Protein AF-A0A431IBF6-F1 (afdb_monomer_lite)

Structure (mmCIF, N/CA/C/O backbone):
data_AF-A0A431IBF6-F1
#
_entry.id   AF-A0A431IBF6-F1
#
loop_
_atom_site.group_PDB
_atom_site.id
_atom_site.type_symbol
_atom_site.label_atom_id
_atom_site.label_alt_id
_atom_site.label_comp_id
_atom_site.label_asym_id
_atom_site.label_entity_id
_atom_site.label_seq_id
_atom_site.pdbx_PDB_ins_code
_atom_site.Cartn_x
_atom_site.Cartn_y
_atom_site.Cartn_z
_atom_site.occupancy
_atom_site.B_iso_or_equiv
_atom_site.auth_seq_id
_atom_site.auth_comp_id
_atom_site.auth_asym_id
_atom_site.auth_atom_id
_atom_site.pdbx_PDB_model_num
ATOM 1 N N . MET A 1 1 ? -26.702 12.642 29.382 1.00 37.25 1 MET A N 1
ATOM 2 C CA . MET A 1 1 ? -25.409 12.280 28.763 1.00 37.25 1 MET A CA 1
ATOM 3 C C . MET A 1 1 ? -25.505 10.835 28.300 1.00 37.25 1 MET A C 1
ATOM 5 O O . MET A 1 1 ? -25.296 9.937 29.100 1.00 37.25 1 MET A O 1
ATOM 9 N N . SER A 1 2 ? -25.938 10.600 27.062 1.00 32.34 2 SER A N 1
ATOM 10 C CA . SER A 1 2 ? -26.032 9.260 26.474 1.00 32.34 2 SER A CA 1
ATOM 11 C C . SER A 1 2 ? -24.770 8.984 25.659 1.00 32.34 2 SER A C 1
ATOM 13 O O . SER A 1 2 ? -24.531 9.602 24.624 1.00 32.34 2 SER A O 1
ATOM 15 N N . THR A 1 3 ? -23.936 8.075 26.154 1.00 37.09 3 THR A N 1
ATOM 16 C CA . THR A 1 3 ? -22.811 7.505 25.413 1.00 37.09 3 THR A CA 1
ATOM 17 C C . THR A 1 3 ? -23.365 6.698 24.240 1.00 37.09 3 THR A C 1
ATOM 19 O O . THR A 1 3 ? -23.923 5.620 24.439 1.00 37.09 3 THR A O 1
ATOM 22 N N . GLN A 1 4 ? -23.256 7.235 23.023 1.00 32.75 4 GLN A N 1
ATOM 23 C CA . GLN A 1 4 ? -23.526 6.479 21.803 1.00 32.75 4 GLN A CA 1
ATOM 24 C C . GLN A 1 4 ? -22.455 5.392 21.687 1.00 32.75 4 GLN A C 1
ATOM 26 O O . GLN A 1 4 ? -21.270 5.680 21.524 1.00 32.75 4 GLN A O 1
ATOM 31 N N . ASN A 1 5 ? -22.883 4.146 21.853 1.00 40.28 5 ASN A N 1
ATOM 32 C CA . ASN A 1 5 ? -22.059 2.961 21.705 1.00 40.28 5 ASN A CA 1
ATOM 33 C C . ASN A 1 5 ? -21.827 2.758 20.200 1.00 40.28 5 ASN A C 1
ATOM 35 O O . ASN A 1 5 ? -22.688 2.223 19.503 1.00 40.28 5 ASN A O 1
ATOM 39 N N . THR A 1 6 ? -20.716 3.273 19.672 1.00 44.44 6 THR A N 1
ATOM 40 C CA . THR A 1 6 ? -20.308 3.030 18.283 1.00 44.44 6 THR A CA 1
ATOM 41 C C . THR A 1 6 ? -20.084 1.524 18.118 1.00 44.44 6 THR A C 1
ATOM 43 O O . THR A 1 6 ? -19.246 0.980 18.840 1.00 44.44 6 THR A O 1
ATOM 46 N N . PRO A 1 7 ? -20.803 0.822 17.221 1.00 46.59 7 PRO A N 1
ATOM 47 C CA . PRO A 1 7 ? -20.575 -0.601 17.021 1.00 46.59 7 PRO A CA 1
ATOM 48 C C . PRO A 1 7 ? -19.134 -0.787 16.545 1.00 46.59 7 PRO A C 1
ATOM 50 O O . PRO A 1 7 ? -18.716 -0.178 15.559 1.00 46.59 7 PRO A O 1
ATOM 53 N N . ALA A 1 8 ? -18.359 -1.581 17.283 1.00 53.84 8 ALA A N 1
ATOM 54 C CA . ALA A 1 8 ? -17.027 -1.983 16.864 1.00 53.84 8 ALA A CA 1
ATOM 55 C C . ALA A 1 8 ? -17.166 -2.682 15.506 1.00 53.84 8 ALA A C 1
ATOM 57 O O . ALA A 1 8 ? -17.756 -3.757 15.418 1.00 53.84 8 ALA A O 1
ATOM 58 N N . ILE A 1 9 ? -16.696 -2.033 14.440 1.00 59.41 9 ILE A N 1
ATOM 59 C CA . ILE A 1 9 ? -16.702 -2.612 13.099 1.00 59.41 9 ILE A CA 1
ATOM 60 C C . ILE A 1 9 ? -15.876 -3.894 13.178 1.00 59.41 9 ILE A C 1
ATOM 62 O O . ILE A 1 9 ? -14.694 -3.849 13.523 1.00 59.41 9 ILE A O 1
ATOM 66 N N . ASN A 1 10 ? -16.493 -5.037 12.876 1.00 77.69 10 ASN A N 1
ATOM 67 C CA . ASN A 1 10 ? -15.780 -6.305 12.863 1.00 77.69 10 ASN A CA 1
ATOM 68 C C . ASN A 1 10 ? -14.641 -6.218 11.842 1.00 77.69 10 ASN A C 1
ATOM 70 O O . ASN A 1 10 ? -14.872 -5.915 10.670 1.00 77.69 10 ASN A O 1
ATOM 74 N N . ARG A 1 11 ? -13.405 -6.517 12.266 1.00 78.12 11 ARG A N 1
ATOM 75 C CA . ARG A 1 11 ? -12.213 -6.497 11.396 1.00 78.12 11 ARG A CA 1
ATOM 76 C C . ARG A 1 11 ? -12.451 -7.251 10.084 1.00 78.12 11 ARG A C 1
ATOM 78 O O . ARG A 1 11 ? -12.062 -6.776 9.024 1.00 78.12 11 ARG A O 1
ATOM 85 N N . THR A 1 12 ? -13.142 -8.384 10.143 1.00 81.50 12 THR A N 1
ATOM 86 C CA . THR A 1 12 ? -13.507 -9.190 8.970 1.00 81.50 12 THR A CA 1
ATOM 87 C C . THR A 1 12 ? -14.412 -8.437 7.989 1.00 81.50 12 THR A C 1
ATOM 89 O O . THR A 1 12 ? -14.173 -8.469 6.785 1.00 81.50 12 THR A O 1
ATOM 92 N N . GLU A 1 13 ? -15.422 -7.712 8.475 1.00 83.69 13 GLU A N 1
ATOM 93 C CA . GLU A 1 13 ? -16.318 -6.910 7.628 1.00 83.69 13 GLU A CA 1
ATOM 94 C C . GLU A 1 13 ? -15.581 -5.727 6.993 1.00 83.69 13 GLU A C 1
ATOM 96 O O . GLU A 1 13 ? -15.791 -5.418 5.815 1.00 83.69 13 GLU A O 1
ATOM 101 N N . LEU A 1 14 ? -14.662 -5.105 7.740 1.00 83.69 14 LEU A N 1
ATOM 102 C CA . LEU A 1 14 ? -13.785 -4.060 7.219 1.00 83.69 14 LEU A CA 1
ATOM 103 C C . LEU A 1 14 ? -12.907 -4.593 6.082 1.00 83.69 14 LEU A C 1
ATOM 105 O O . LEU A 1 14 ? -12.852 -3.974 5.022 1.00 83.69 14 LEU A O 1
ATOM 109 N N . LEU A 1 15 ? -12.252 -5.741 6.275 1.00 83.69 15 LEU A N 1
ATOM 110 C CA . LEU A 1 15 ? -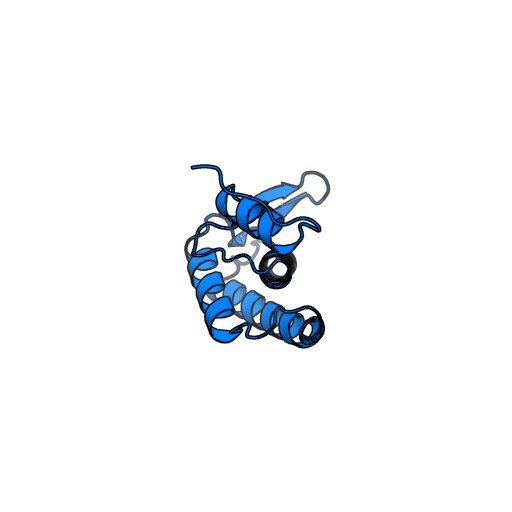11.391 -6.358 5.263 1.00 83.69 15 LEU A CA 1
ATOM 111 C C . LEU A 1 15 ? -12.175 -6.732 3.998 1.00 83.69 15 LEU A C 1
ATOM 113 O O . LEU A 1 15 ? -11.728 -6.409 2.899 1.00 83.69 15 LEU A O 1
ATOM 117 N N . ASN A 1 16 ? -13.375 -7.303 4.137 1.00 86.50 16 ASN A N 1
ATOM 118 C CA . ASN A 1 16 ? -14.254 -7.610 3.001 1.00 86.50 16 ASN A CA 1
ATOM 119 C C . ASN A 1 16 ? -14.681 -6.339 2.243 1.00 86.50 16 ASN A C 1
ATOM 121 O O . ASN A 1 16 ? -14.706 -6.294 1.008 1.00 86.50 16 ASN A O 1
ATOM 125 N N . THR A 1 17 ? -14.978 -5.265 2.977 1.00 87.69 17 THR A N 1
ATOM 126 C CA . THR A 1 17 ? -15.328 -3.963 2.391 1.00 87.69 17 THR A CA 1
ATOM 127 C C . THR A 1 17 ? -14.132 -3.339 1.669 1.00 87.69 17 THR A C 1
ATOM 129 O O . THR A 1 17 ? -14.270 -2.813 0.567 1.00 87.69 17 THR A O 1
ATOM 132 N N . VAL A 1 18 ? -12.933 -3.418 2.250 1.00 86.56 18 VAL A N 1
ATOM 133 C CA . VAL A 1 18 ? -11.696 -2.953 1.608 1.00 86.56 18 VAL A CA 1
ATOM 134 C C . VAL A 1 18 ? -11.407 -3.760 0.348 1.00 86.56 18 VAL A C 1
ATOM 136 O O . VAL A 1 18 ? -11.097 -3.158 -0.675 1.00 86.56 18 VAL A O 1
ATOM 139 N N . GLN A 1 19 ? -11.551 -5.085 0.393 1.00 86.69 19 GLN A N 1
ATOM 140 C CA . GLN A 1 19 ? -11.325 -5.959 -0.755 1.00 86.69 19 GLN A CA 1
ATOM 141 C C . GLN A 1 19 ? -12.262 -5.615 -1.913 1.00 86.69 19 GLN A C 1
ATOM 143 O O . GLN A 1 19 ? -11.792 -5.397 -3.023 1.00 86.69 19 GLN A O 1
ATOM 148 N N . SER A 1 20 ? -13.567 -5.505 -1.655 1.00 87.75 20 SER A N 1
ATOM 149 C CA . SER A 1 20 ? -14.545 -5.158 -2.695 1.00 87.75 20 SER A CA 1
ATOM 150 C C . SER A 1 20 ? -14.324 -3.758 -3.279 1.00 87.75 20 SER A C 1
ATOM 152 O O . SER A 1 20 ? -14.484 -3.558 -4.482 1.00 87.75 20 SER A O 1
ATOM 154 N N . ASN A 1 21 ? -13.916 -2.787 -2.457 1.00 87.75 21 ASN A N 1
ATOM 155 C CA . ASN A 1 21 ? -13.552 -1.452 -2.934 1.00 87.75 21 ASN A CA 1
ATOM 156 C C . ASN A 1 21 ? -12.265 -1.470 -3.764 1.00 87.75 21 ASN A C 1
ATOM 158 O O . ASN A 1 21 ? -12.185 -0.789 -4.782 1.00 87.75 21 ASN A O 1
ATOM 162 N N . LEU A 1 22 ? -11.261 -2.234 -3.334 1.00 85.12 22 LEU A N 1
ATOM 163 C CA . LEU A 1 22 ? -9.987 -2.352 -4.031 1.00 85.12 22 LEU A CA 1
ATOM 164 C C . LEU A 1 22 ? -10.161 -3.049 -5.382 1.00 85.12 22 LEU A C 1
ATOM 166 O O . LEU A 1 22 ? -9.617 -2.571 -6.366 1.00 85.12 22 LEU A O 1
ATOM 170 N N . ASP A 1 23 ? -10.962 -4.111 -5.447 1.00 86.12 23 ASP A N 1
ATOM 171 C CA . ASP A 1 23 ? -11.249 -4.839 -6.685 1.00 86.12 23 ASP A CA 1
ATOM 172 C C . ASP A 1 23 ? -11.912 -3.930 -7.733 1.00 86.12 23 ASP A C 1
ATOM 174 O O . ASP A 1 23 ? -11.426 -3.807 -8.855 1.00 86.12 23 ASP A O 1
ATOM 178 N N . LYS A 1 24 ? -12.933 -3.158 -7.331 1.00 87.25 24 LYS A N 1
ATOM 179 C CA . LYS A 1 24 ? -13.552 -2.136 -8.197 1.00 87.25 24 LYS A CA 1
ATOM 180 C C . LYS A 1 24 ? -12.532 -1.115 -8.704 1.00 87.25 24 LYS A C 1
ATOM 182 O O . LYS A 1 24 ? -12.452 -0.861 -9.901 1.00 87.25 24 LYS A O 1
ATOM 187 N N . LEU A 1 25 ? -11.712 -0.569 -7.803 1.00 85.00 25 LEU A N 1
ATOM 188 C CA . LEU A 1 25 ? -10.692 0.420 -8.158 1.00 85.00 25 LEU A CA 1
ATOM 189 C C . LEU A 1 25 ? -9.617 -0.141 -9.100 1.00 85.00 25 LEU A C 1
ATOM 191 O O . LEU A 1 25 ? -9.114 0.593 -9.954 1.00 85.00 25 LEU A O 1
ATOM 195 N N . LEU A 1 26 ? -9.257 -1.418 -8.951 1.00 82.62 26 LEU A N 1
ATOM 196 C CA . LEU A 1 26 ? -8.310 -2.103 -9.827 1.00 82.62 26 LEU A CA 1
ATOM 197 C C . LEU A 1 26 ? -8.899 -2.316 -11.222 1.00 82.62 26 LEU A C 1
ATOM 199 O O . LEU A 1 26 ? -8.195 -2.066 -12.198 1.00 82.62 26 LEU A O 1
ATOM 203 N N . VAL A 1 27 ? -10.175 -2.706 -11.319 1.00 83.31 27 VAL A N 1
ATOM 204 C CA . VAL A 1 27 ? -10.897 -2.831 -12.596 1.00 83.31 27 VAL A CA 1
ATOM 205 C C . VAL A 1 27 ? -10.957 -1.483 -13.321 1.00 83.31 27 VAL A C 1
ATOM 207 O O . VAL A 1 27 ? -10.582 -1.397 -14.495 1.00 83.31 27 VAL A O 1
ATOM 210 N N . ASP A 1 28 ? -11.324 -0.415 -12.611 1.00 83.75 28 ASP A N 1
ATOM 211 C CA . ASP A 1 28 ? -11.410 0.942 -13.167 1.00 83.75 28 ASP A CA 1
ATOM 212 C C . ASP A 1 28 ? -10.040 1.472 -13.624 1.00 83.75 28 ASP A C 1
ATOM 214 O O . ASP A 1 28 ? -9.924 2.167 -14.636 1.00 83.75 28 ASP A O 1
ATOM 218 N N . SER A 1 29 ? -8.979 1.108 -12.898 1.00 79.50 29 SER A N 1
ATOM 219 C CA . SER A 1 29 ? -7.607 1.564 -13.156 1.00 79.50 29 SER A CA 1
ATOM 220 C C . SER A 1 29 ? -6.786 0.592 -14.008 1.00 79.50 29 SER A C 1
ATOM 222 O O . SER A 1 29 ? -5.574 0.767 -14.126 1.00 79.50 29 SER A O 1
ATOM 224 N N . THR A 1 30 ? -7.417 -0.403 -14.642 1.00 74.00 30 THR A N 1
ATOM 225 C CA . THR A 1 30 ? -6.744 -1.456 -15.431 1.00 74.00 30 THR A CA 1
ATOM 226 C C . THR A 1 30 ? -5.761 -0.921 -16.469 1.00 74.00 30 THR A C 1
ATOM 228 O O . THR A 1 30 ? -4.703 -1.510 -16.670 1.00 74.00 30 THR A O 1
ATOM 231 N N . LYS A 1 31 ? -6.067 0.220 -17.097 1.00 74.56 31 LYS A N 1
ATOM 232 C CA . LYS A 1 31 ? -5.195 0.866 -18.095 1.00 74.56 31 LYS A CA 1
ATOM 233 C C . LYS A 1 31 ? -3.893 1.433 -17.517 1.00 74.56 31 LYS A C 1
ATOM 235 O O . LYS A 1 31 ? -2.944 1.621 -18.267 1.00 74.56 31 LYS A O 1
ATOM 240 N N . ALA A 1 32 ? -3.864 1.741 -16.223 1.00 79.12 32 ALA A N 1
ATOM 241 C CA . ALA A 1 32 ? -2.710 2.318 -15.536 1.00 79.12 32 ALA A CA 1
ATOM 242 C C . ALA A 1 32 ? -1.855 1.261 -14.813 1.00 79.12 32 ALA A C 1
ATOM 244 O O . ALA A 1 32 ? -0.818 1.599 -14.245 1.00 79.12 32 ALA A O 1
ATOM 245 N N . LEU A 1 33 ? -2.281 -0.007 -14.816 1.00 80.62 33 LEU A N 1
ATOM 246 C CA . LEU A 1 33 ? -1.540 -1.097 -14.189 1.00 80.62 33 LEU A CA 1
ATOM 247 C C . LEU A 1 33 ? -0.371 -1.566 -15.077 1.00 80.62 33 LEU A C 1
ATOM 249 O O . LEU A 1 33 ? -0.466 -1.533 -16.306 1.00 80.62 33 LEU A O 1
ATOM 253 N N . PRO A 1 34 ? 0.737 -2.034 -14.475 1.00 77.12 34 PRO A N 1
ATOM 254 C CA . PRO A 1 34 ? 1.884 -2.545 -15.220 1.00 77.12 34 PRO A CA 1
ATOM 255 C C . PRO A 1 34 ? 1.543 -3.820 -16.016 1.00 77.12 34 PRO A C 1
ATOM 257 O O . PRO A 1 34 ? 0.718 -4.641 -15.608 1.00 77.12 34 PRO A O 1
ATOM 260 N N . SER A 1 35 ? 2.208 -4.017 -17.159 1.00 74.19 35 SER A N 1
ATOM 261 C CA . SER A 1 35 ? 2.013 -5.195 -18.014 1.00 74.19 35 SER A CA 1
ATOM 262 C C . SER A 1 35 ? 2.376 -6.487 -17.270 1.00 74.19 35 SER A C 1
ATOM 264 O O . SER A 1 35 ? 3.512 -6.635 -16.821 1.00 74.19 35 SER A O 1
ATOM 266 N N . GLY A 1 36 ? 1.434 -7.430 -17.161 1.00 75.50 36 GLY A N 1
ATOM 267 C CA . GLY A 1 36 ? 1.637 -8.695 -16.438 1.00 75.50 36 GLY A CA 1
ATOM 268 C C . GLY A 1 36 ? 1.312 -8.641 -14.939 1.00 75.50 36 GLY A C 1
ATOM 269 O O . GLY A 1 36 ? 1.666 -9.564 -14.205 1.00 75.50 36 GLY A O 1
ATOM 270 N N . PHE A 1 37 ? 0.638 -7.585 -14.472 1.00 80.94 37 PHE A N 1
ATOM 271 C CA . PHE A 1 37 ? 0.205 -7.465 -13.082 1.00 80.94 37 PHE A CA 1
ATOM 272 C C . PHE A 1 37 ? -0.748 -8.598 -12.672 1.00 80.94 37 PHE A C 1
ATOM 274 O O . PHE A 1 37 ? -1.842 -8.751 -13.219 1.00 80.94 37 PHE A O 1
ATOM 281 N N . ASN A 1 38 ? -0.353 -9.379 -11.664 1.00 84.62 38 ASN A N 1
ATOM 282 C CA . ASN A 1 38 ? -1.205 -10.415 -11.090 1.00 84.62 38 ASN A CA 1
ATOM 283 C C . ASN A 1 38 ? -2.077 -9.818 -9.975 1.00 84.62 38 ASN A C 1
ATOM 285 O O . ASN A 1 38 ? -1.651 -9.720 -8.822 1.00 84.62 38 ASN A O 1
ATOM 289 N N . GLN A 1 39 ? -3.308 -9.447 -10.337 1.00 84.19 39 GLN A N 1
ATOM 290 C CA . GLN A 1 39 ? -4.278 -8.826 -9.429 1.00 84.19 39 GLN A CA 1
ATOM 291 C C . GLN A 1 39 ? -4.605 -9.716 -8.226 1.00 84.19 39 GLN A C 1
ATOM 293 O O . GLN A 1 39 ? -4.619 -9.237 -7.097 1.00 84.19 39 GLN A O 1
ATOM 298 N N . SER A 1 40 ? -4.804 -11.020 -8.445 1.00 85.38 40 SER A N 1
ATOM 299 C CA . SER A 1 40 ? -5.131 -11.963 -7.370 1.00 85.38 40 SER A CA 1
ATOM 300 C C . SER A 1 40 ? -4.003 -12.060 -6.340 1.00 85.38 40 SER A C 1
ATOM 302 O O . SER A 1 40 ? -4.250 -11.949 -5.139 1.00 85.38 40 SER A O 1
ATOM 304 N N . ARG A 1 41 ? -2.751 -12.167 -6.804 1.00 86.81 41 ARG A N 1
ATOM 305 C CA . ARG A 1 41 ? -1.573 -12.177 -5.928 1.00 86.81 41 ARG A CA 1
ATOM 306 C C . ARG A 1 41 ? -1.448 -10.873 -5.145 1.00 86.81 41 ARG A C 1
ATOM 308 O O . ARG A 1 41 ? -1.185 -10.905 -3.948 1.00 86.81 41 ARG A O 1
ATOM 315 N N . PHE A 1 42 ? -1.643 -9.735 -5.808 1.00 88.19 42 PHE A N 1
ATOM 316 C CA . PHE A 1 42 ? -1.582 -8.434 -5.151 1.00 88.19 42 PHE A CA 1
ATOM 317 C C . PHE A 1 42 ? -2.657 -8.291 -4.066 1.00 88.19 42 PHE A C 1
ATOM 319 O O . PHE A 1 42 ? -2.344 -7.897 -2.946 1.00 88.19 42 PHE A O 1
ATOM 326 N N . LEU A 1 43 ? -3.902 -8.681 -4.359 1.00 87.50 43 LEU A N 1
ATOM 327 C CA . LEU A 1 43 ? -4.998 -8.666 -3.388 1.00 87.50 43 LEU A CA 1
ATOM 328 C C . LEU A 1 43 ? -4.684 -9.532 -2.163 1.00 87.50 43 LEU A C 1
ATOM 330 O O . LEU A 1 43 ? -4.862 -9.076 -1.035 1.00 87.50 43 LEU A O 1
ATOM 334 N N . GLN A 1 44 ? -4.175 -10.749 -2.367 1.00 88.06 44 GLN A N 1
ATOM 335 C CA . GLN A 1 44 ? -3.782 -11.634 -1.267 1.00 88.06 44 GLN A CA 1
ATOM 336 C C . GLN A 1 44 ? -2.653 -11.035 -0.418 1.00 88.06 44 GLN A C 1
ATOM 338 O O . GLN A 1 44 ? -2.746 -11.040 0.810 1.00 88.06 44 GLN A O 1
ATOM 343 N N . ASN A 1 45 ? -1.632 -10.456 -1.057 1.00 89.44 45 ASN A N 1
ATOM 344 C CA . ASN A 1 45 ? -0.541 -9.775 -0.360 1.00 89.44 45 ASN A CA 1
ATOM 345 C C . ASN A 1 45 ? -1.062 -8.605 0.491 1.00 89.44 45 ASN A C 1
ATOM 347 O O . ASN A 1 45 ? -0.717 -8.494 1.667 1.00 89.44 45 ASN A O 1
ATOM 351 N N . CYS A 1 46 ? -1.929 -7.759 -0.074 1.00 87.94 46 CYS A N 1
ATOM 352 C CA . CYS A 1 46 ? -2.543 -6.647 0.647 1.00 87.94 46 CYS A CA 1
ATOM 353 C C . CYS A 1 46 ? -3.371 -7.129 1.841 1.00 87.94 46 CYS A C 1
ATOM 355 O O . CYS A 1 46 ? -3.245 -6.568 2.925 1.00 87.94 46 CYS A O 1
ATOM 357 N N . LEU A 1 47 ? -4.189 -8.172 1.677 1.00 87.50 47 LEU A N 1
ATOM 358 C CA . LEU A 1 47 ? -5.009 -8.716 2.763 1.00 87.50 47 LEU A CA 1
ATOM 359 C C . LEU A 1 47 ? -4.162 -9.285 3.906 1.00 87.50 47 LEU A C 1
ATOM 361 O O . LEU A 1 47 ? -4.494 -9.055 5.070 1.00 87.50 47 LEU A O 1
ATOM 365 N N . SER A 1 48 ? -3.054 -9.966 3.595 1.00 88.38 48 SER A N 1
ATOM 366 C CA . SER A 1 48 ? -2.113 -10.456 4.611 1.00 88.38 48 SER A CA 1
ATOM 367 C C . SER A 1 48 ? -1.533 -9.296 5.424 1.00 88.38 48 SER A C 1
ATOM 369 O O . SER A 1 48 ? -1.615 -9.294 6.650 1.00 88.38 48 SER A O 1
ATOM 371 N N . VAL A 1 49 ? -1.041 -8.253 4.747 1.00 87.06 49 VAL A N 1
ATOM 372 C CA . VAL A 1 49 ? -0.449 -7.077 5.407 1.00 87.06 49 VAL A CA 1
ATOM 373 C C . VAL A 1 49 ? -1.488 -6.305 6.224 1.00 87.06 49 VAL A C 1
ATOM 375 O O . VAL A 1 49 ? -1.217 -5.894 7.352 1.00 87.06 49 VAL A O 1
ATOM 378 N N . LEU A 1 50 ? -2.703 -6.128 5.699 1.00 86.06 50 LEU A N 1
ATOM 379 C CA . LEU A 1 50 ? -3.791 -5.448 6.409 1.00 86.06 50 LEU A CA 1
ATOM 380 C C . LEU A 1 50 ? -4.238 -6.203 7.662 1.00 86.06 50 LEU A C 1
ATOM 382 O O . LEU A 1 50 ? -4.610 -5.569 8.647 1.00 86.06 50 LEU A O 1
ATOM 386 N N . SER A 1 51 ? -4.183 -7.535 7.638 1.00 84.69 51 SER A N 1
ATOM 387 C CA . SER A 1 51 ? -4.537 -8.375 8.787 1.00 84.69 51 SER A CA 1
ATOM 388 C C . SER A 1 51 ? -3.534 -8.234 9.938 1.00 84.69 51 SER A C 1
ATOM 390 O O . SER A 1 51 ? -3.932 -8.271 11.104 1.00 84.69 51 SER A O 1
ATOM 392 N N . GLU A 1 52 ? -2.257 -8.023 9.610 1.00 84.38 52 GLU A N 1
ATOM 393 C CA . GLU A 1 52 ? -1.153 -7.823 10.560 1.00 84.38 52 GLU A CA 1
ATOM 394 C C . GLU A 1 52 ? -1.002 -6.360 11.021 1.00 84.38 52 GLU A C 1
ATOM 396 O O . GLU A 1 52 ? -0.363 -6.081 12.036 1.00 84.38 52 GLU A O 1
ATOM 401 N N . THR A 1 53 ? -1.599 -5.403 10.302 1.00 82.94 53 THR A N 1
ATOM 402 C CA . THR A 1 53 ? -1.448 -3.970 10.594 1.00 82.94 53 THR A CA 1
ATOM 403 C C . THR A 1 53 ? -2.299 -3.540 11.793 1.00 82.94 53 THR A C 1
ATOM 405 O O . THR A 1 53 ? -3.531 -3.590 11.782 1.00 82.94 53 THR A O 1
ATOM 408 N N . ASN A 1 54 ? -1.639 -3.029 12.833 1.00 79.31 54 ASN A N 1
ATOM 409 C CA . ASN A 1 54 ? -2.304 -2.506 14.027 1.00 79.31 54 ASN A CA 1
ATOM 410 C C . ASN A 1 54 ? -3.057 -1.194 13.744 1.00 79.31 54 ASN A C 1
ATOM 412 O O . ASN A 1 54 ? -2.604 -0.358 12.969 1.00 79.31 54 ASN A O 1
ATOM 416 N N . ASN A 1 55 ? -4.181 -0.973 14.439 1.00 79.62 55 ASN A N 1
ATOM 417 C CA . ASN A 1 55 ? -5.043 0.2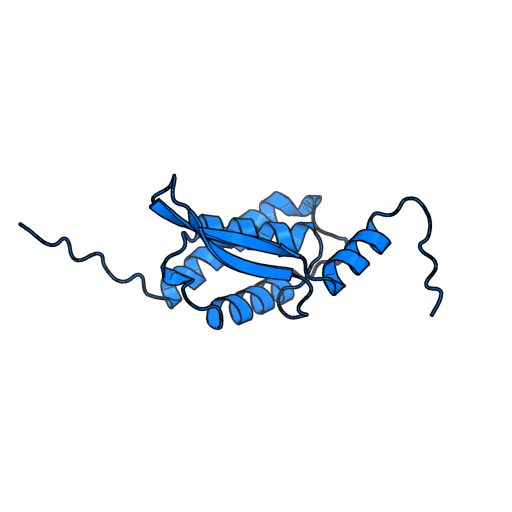19 14.317 1.00 79.62 55 ASN A CA 1
ATOM 418 C C . ASN A 1 55 ? -5.729 0.420 12.950 1.00 79.62 55 ASN A C 1
ATOM 420 O O . ASN A 1 55 ? -6.301 1.487 12.714 1.00 79.62 55 ASN A O 1
ATOM 424 N N . ILE A 1 56 ? -5.744 -0.595 12.078 1.00 80.25 56 ILE A N 1
ATOM 425 C CA . ILE A 1 56 ? -6.445 -0.524 10.787 1.00 80.25 56 ILE A CA 1
ATOM 426 C C . ILE A 1 56 ? -7.955 -0.268 10.961 1.00 80.25 56 ILE A C 1
ATOM 428 O O . ILE A 1 56 ? -8.556 0.451 10.172 1.00 80.25 56 ILE A O 1
ATOM 432 N N . GLU A 1 57 ? -8.541 -0.772 12.051 1.00 79.75 57 GLU A N 1
ATOM 433 C CA . GLU A 1 57 ? -9.966 -0.641 12.402 1.00 79.75 57 GLU A CA 1
ATOM 434 C C . GLU A 1 57 ? -10.411 0.806 12.638 1.00 79.75 57 GLU A C 1
ATOM 436 O O . GLU A 1 57 ? -11.588 1.131 12.511 1.00 79.75 57 GLU A O 1
ATOM 441 N N . LYS A 1 58 ? -9.465 1.693 12.957 1.00 81.00 58 LYS A N 1
ATOM 442 C CA . LYS A 1 58 ? -9.731 3.121 13.158 1.00 81.00 58 LYS A CA 1
ATOM 443 C C . LYS A 1 58 ? -9.727 3.906 11.846 1.00 81.00 58 LYS A C 1
ATOM 445 O O . LYS A 1 58 ? -10.115 5.073 11.835 1.00 81.00 58 LYS A O 1
ATOM 450 N N . CYS A 1 59 ? -9.248 3.294 10.763 1.00 82.38 59 CYS A N 1
ATOM 451 C CA . CYS A 1 59 ? -9.128 3.922 9.457 1.00 82.38 59 CYS A CA 1
ATOM 452 C C . CYS A 1 59 ? -10.355 3.625 8.589 1.00 82.38 59 CYS A C 1
ATOM 454 O O . CYS A 1 59 ? -10.908 2.528 8.604 1.00 82.38 59 CYS A O 1
ATOM 456 N N . SER A 1 60 ? -10.757 4.592 7.764 1.00 82.75 60 SER A N 1
ATOM 457 C CA . SER A 1 60 ? -11.840 4.384 6.796 1.00 82.75 60 SER A CA 1
ATOM 458 C C . SER A 1 60 ? -11.439 3.378 5.709 1.00 82.75 60 SER A C 1
ATOM 460 O O . SER A 1 60 ? -10.379 3.522 5.092 1.00 82.75 60 SER A O 1
ATOM 462 N N . ALA A 1 61 ? -12.329 2.430 5.389 1.00 84.19 61 ALA A N 1
ATOM 463 C CA . ALA A 1 61 ? -12.148 1.451 4.311 1.00 84.19 61 ALA A CA 1
ATOM 464 C C . ALA A 1 61 ? -11.759 2.095 2.967 1.00 84.19 61 ALA A C 1
ATOM 466 O O . ALA A 1 61 ? -10.925 1.568 2.231 1.00 84.19 61 ALA A O 1
ATOM 467 N N . ALA A 1 62 ? -12.318 3.270 2.664 1.00 84.06 62 ALA A N 1
ATOM 468 C CA . ALA A 1 62 ? -12.008 4.008 1.444 1.00 84.06 62 ALA A CA 1
ATOM 469 C C . ALA A 1 62 ? -10.574 4.563 1.443 1.00 84.06 62 ALA A C 1
ATOM 471 O O . ALA A 1 62 ? -9.912 4.553 0.407 1.00 84.06 62 ALA A O 1
ATOM 472 N N . SER A 1 63 ? -10.072 5.029 2.594 1.00 85.19 63 SER A N 1
ATOM 473 C CA . SER A 1 63 ? -8.677 5.469 2.727 1.00 85.19 63 SER A CA 1
ATOM 474 C C . SER A 1 63 ? -7.719 4.300 2.536 1.00 85.19 63 SER A C 1
ATOM 476 O O . SER A 1 63 ? -6.705 4.452 1.862 1.00 85.19 63 SER A O 1
ATOM 478 N N . ILE A 1 64 ? -8.054 3.140 3.106 1.00 87.69 64 ILE A N 1
ATOM 479 C CA . ILE A 1 64 ? -7.245 1.926 2.994 1.00 87.69 64 ILE A CA 1
ATOM 480 C C . ILE A 1 64 ? -7.166 1.485 1.527 1.00 87.69 64 ILE A C 1
ATOM 482 O O . ILE A 1 64 ? -6.069 1.328 0.993 1.00 87.69 64 ILE A O 1
ATOM 486 N N . ALA A 1 65 ? -8.312 1.367 0.849 1.00 88.00 65 ALA A N 1
ATOM 487 C CA . ALA A 1 65 ? -8.370 0.952 -0.551 1.00 88.00 65 ALA A CA 1
ATOM 488 C C . ALA A 1 65 ? -7.611 1.920 -1.478 1.00 88.00 65 ALA A C 1
ATOM 490 O O . ALA A 1 65 ? -6.851 1.480 -2.337 1.00 88.00 65 ALA A O 1
ATOM 491 N N . LYS A 1 66 ? -7.735 3.239 -1.266 1.00 87.62 66 LYS A N 1
ATOM 492 C CA . LYS A 1 66 ? -6.981 4.250 -2.030 1.00 87.62 66 LYS A CA 1
ATOM 493 C C . LYS A 1 66 ? -5.470 4.135 -1.825 1.00 87.62 66 LYS A C 1
ATOM 495 O O . LYS A 1 66 ? -4.712 4.274 -2.781 1.00 87.62 66 LYS A O 1
ATOM 500 N N . THR A 1 67 ? -5.024 3.894 -0.596 1.00 89.25 67 THR A N 1
ATOM 501 C CA . THR A 1 67 ? -3.598 3.730 -0.281 1.00 89.25 67 THR A CA 1
ATOM 502 C C . THR A 1 67 ? -3.030 2.444 -0.880 1.00 89.25 67 THR A C 1
ATOM 504 O O . THR A 1 67 ? -1.936 2.470 -1.439 1.00 89.25 67 THR A O 1
ATOM 507 N N . MET A 1 68 ? -3.798 1.353 -0.872 1.00 88.88 68 MET A N 1
ATOM 508 C CA . MET A 1 68 ? -3.414 0.107 -1.545 1.00 88.88 68 MET A CA 1
ATOM 509 C C . MET A 1 68 ? -3.371 0.266 -3.069 1.00 88.88 68 MET A C 1
ATOM 511 O O . MET A 1 68 ? -2.419 -0.180 -3.705 1.00 88.88 68 MET A O 1
ATOM 515 N N . LEU A 1 69 ? -4.332 0.989 -3.656 1.00 88.25 69 LEU A N 1
ATOM 516 C CA . LEU A 1 69 ? -4.330 1.305 -5.085 1.00 88.25 69 LEU A CA 1
ATOM 517 C C . LEU A 1 69 ? -3.074 2.082 -5.501 1.00 88.25 69 LEU A C 1
ATOM 519 O O . LEU A 1 69 ? -2.492 1.782 -6.539 1.00 88.25 69 LEU A O 1
ATOM 523 N N . LYS A 1 70 ? -2.613 3.046 -4.690 1.00 88.50 70 LYS A N 1
ATOM 524 C CA . LYS A 1 70 ? -1.352 3.762 -4.960 1.00 88.50 70 LYS A CA 1
ATOM 525 C C . LYS A 1 70 ? -0.163 2.805 -5.058 1.00 88.50 70 LYS A C 1
ATOM 527 O O . LYS A 1 70 ? 0.647 2.958 -5.965 1.00 88.50 70 LYS A O 1
ATOM 532 N N . GLY A 1 71 ? -0.089 1.807 -4.176 1.00 88.81 71 GLY A N 1
ATOM 533 C CA . GLY A 1 71 ? 0.927 0.753 -4.256 1.00 88.81 71 GLY A CA 1
ATOM 534 C C . GLY A 1 71 ? 0.845 -0.038 -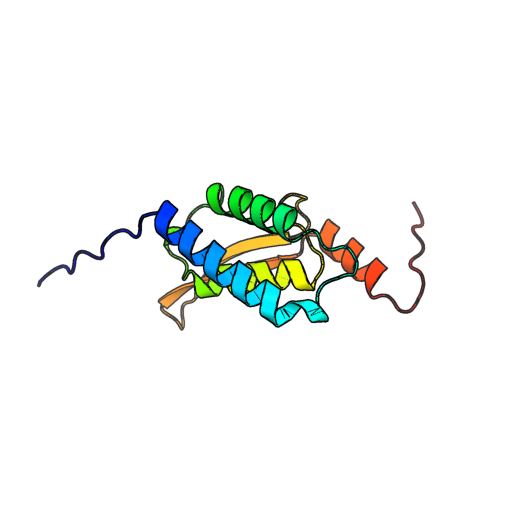5.564 1.00 88.81 71 GLY A C 1
ATOM 535 O O . GLY A 1 71 ? 1.858 -0.202 -6.237 1.00 88.81 71 GLY A O 1
ATOM 536 N N . ALA A 1 72 ? -0.365 -0.438 -5.976 1.00 88.44 72 ALA A N 1
ATOM 537 C CA . ALA A 1 72 ? -0.589 -1.161 -7.233 1.00 88.44 72 ALA A CA 1
ATOM 538 C C . ALA A 1 72 ? -0.158 -0.352 -8.469 1.00 88.44 72 ALA A C 1
ATOM 540 O O . ALA A 1 72 ? 0.527 -0.873 -9.346 1.00 88.44 72 ALA A O 1
ATOM 541 N N . LEU A 1 73 ? -0.527 0.931 -8.521 1.00 87.00 73 LEU A N 1
ATOM 542 C CA . LEU A 1 73 ? -0.191 1.835 -9.627 1.00 87.00 73 LEU A CA 1
ATOM 543 C C . LEU A 1 73 ? 1.317 2.074 -9.743 1.00 87.00 73 LEU A C 1
ATOM 545 O O . LEU A 1 73 ? 1.861 2.142 -10.842 1.00 87.00 73 LEU A O 1
ATOM 549 N N . LEU A 1 74 ? 2.001 2.180 -8.604 1.00 87.69 74 LEU A N 1
ATOM 550 C CA . LEU A 1 74 ? 3.451 2.340 -8.553 1.00 87.69 74 LEU A CA 1
ATOM 551 C C . LEU A 1 74 ? 4.208 1.022 -8.757 1.00 87.69 74 LEU A C 1
ATOM 553 O O . LEU A 1 74 ? 5.432 1.050 -8.864 1.00 87.69 74 LEU A O 1
ATOM 557 N N . ASP A 1 75 ? 3.497 -0.106 -8.871 1.00 87.06 75 ASP A N 1
ATOM 558 C CA . ASP A 1 75 ? 4.072 -1.450 -8.968 1.00 87.06 75 ASP A CA 1
ATOM 559 C C . ASP A 1 75 ? 4.954 -1.788 -7.756 1.00 87.06 75 ASP A C 1
ATOM 561 O O . ASP A 1 75 ? 6.039 -2.356 -7.889 1.00 87.06 75 ASP A O 1
ATOM 565 N N . LEU A 1 76 ? 4.505 -1.392 -6.565 1.00 89.38 76 LEU A N 1
ATOM 566 C CA . LEU A 1 76 ? 5.177 -1.642 -5.293 1.00 89.38 76 LEU A CA 1
ATOM 567 C C . LEU A 1 76 ? 4.406 -2.675 -4.475 1.00 89.38 76 LEU A C 1
ATOM 569 O O . LEU A 1 76 ? 3.179 -2.621 -4.374 1.00 89.38 76 LEU A O 1
ATOM 573 N N . ASP A 1 77 ? 5.142 -3.608 -3.876 1.00 86.69 77 ASP A N 1
ATOM 574 C CA . ASP A 1 77 ? 4.569 -4.697 -3.085 1.00 86.69 77 ASP A CA 1
ATOM 575 C C . ASP A 1 77 ? 4.772 -4.479 -1.576 1.00 86.69 77 ASP A C 1
ATOM 577 O O . ASP A 1 77 ? 5.901 -4.434 -1.070 1.00 86.69 77 ASP A O 1
ATOM 581 N N . PHE A 1 78 ? 3.655 -4.411 -0.846 1.00 85.38 78 PHE A N 1
ATOM 582 C CA . PHE A 1 78 ? 3.630 -4.274 0.612 1.00 85.38 78 PHE A CA 1
ATOM 583 C C . PHE A 1 78 ? 4.244 -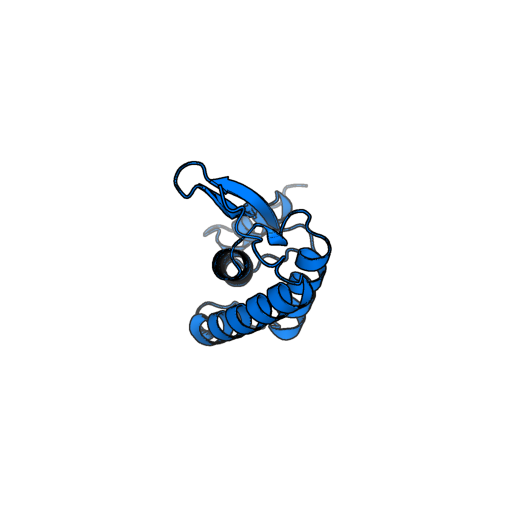5.494 1.312 1.00 85.38 78 PHE A C 1
ATOM 585 O O . PHE A 1 78 ? 4.904 -5.357 2.340 1.00 85.38 78 PHE A O 1
ATOM 592 N N . PHE A 1 79 ? 4.095 -6.695 0.740 1.00 85.81 79 PHE A N 1
ATOM 593 C CA . PHE A 1 79 ? 4.622 -7.925 1.338 1.00 85.81 79 PHE A CA 1
ATOM 594 C C . PHE A 1 79 ? 6.151 -8.015 1.226 1.00 85.81 79 PHE A C 1
ATOM 596 O O . PHE A 1 79 ? 6.833 -8.536 2.107 1.00 85.81 79 PHE A O 1
ATOM 603 N N . ARG A 1 80 ? 6.724 -7.458 0.152 1.00 85.50 80 ARG A N 1
ATOM 604 C CA . ARG A 1 80 ? 8.179 -7.432 -0.085 1.00 85.50 80 ARG A CA 1
ATOM 605 C C . ARG A 1 80 ? 8.899 -6.288 0.624 1.00 85.50 80 ARG A C 1
ATOM 607 O O . ARG A 1 80 ? 10.098 -6.115 0.381 1.00 85.50 80 ARG A O 1
ATOM 614 N N . LYS A 1 81 ? 8.184 -5.548 1.481 1.00 86.00 81 LYS A N 1
ATOM 615 C CA . LYS A 1 81 ? 8.667 -4.346 2.169 1.00 86.00 81 LYS A CA 1
ATOM 616 C C . LYS A 1 81 ? 9.139 -3.264 1.195 1.00 86.00 81 LYS A C 1
ATOM 618 O O . LYS A 1 81 ? 10.085 -2.552 1.481 1.00 86.00 81 LYS A O 1
ATOM 623 N N . GLU A 1 82 ? 8.516 -3.161 0.019 1.00 88.62 82 GLU A N 1
ATOM 624 C CA . GLU A 1 82 ? 8.803 -2.071 -0.928 1.00 88.62 82 GLU A CA 1
ATOM 625 C C . GLU A 1 82 ? 8.008 -0.803 -0.569 1.00 88.62 82 GLU A C 1
ATOM 627 O O . GLU A 1 82 ? 8.397 0.312 -0.916 1.00 88.62 82 GLU A O 1
ATOM 632 N N . CYS A 1 83 ? 6.898 -0.966 0.151 1.00 90.00 83 CYS A N 1
ATOM 633 C CA . CYS A 1 83 ? 6.060 0.114 0.645 1.00 90.00 83 CYS A CA 1
ATOM 634 C C . CYS A 1 83 ? 5.372 -0.274 1.959 1.00 90.00 83 CYS A C 1
ATOM 636 O O . CYS A 1 83 ? 5.168 -1.450 2.265 1.00 90.00 83 CYS A O 1
ATOM 638 N N . TYR A 1 84 ? 4.991 0.744 2.722 1.00 88.44 84 TYR A N 1
ATOM 639 C CA . TYR A 1 84 ? 4.302 0.629 3.996 1.00 88.44 84 TYR A CA 1
ATOM 640 C C . TYR A 1 84 ? 3.016 1.446 3.984 1.00 88.44 84 TYR A C 1
ATOM 642 O O . TYR A 1 84 ? 2.918 2.517 3.377 1.00 88.44 84 TYR A O 1
ATOM 650 N N . ALA A 1 85 ? 2.021 0.933 4.699 1.00 87.44 85 ALA A N 1
ATOM 651 C CA . ALA A 1 85 ? 0.770 1.622 4.939 1.00 87.44 85 ALA A CA 1
ATOM 652 C C . ALA A 1 85 ? 0.662 1.902 6.440 1.00 87.44 85 ALA A C 1
ATOM 654 O O . ALA A 1 85 ? 0.437 0.991 7.234 1.00 87.44 85 ALA A O 1
ATOM 655 N N . ILE A 1 86 ? 0.878 3.157 6.831 1.00 87.12 86 ILE A N 1
ATOM 656 C CA . ILE A 1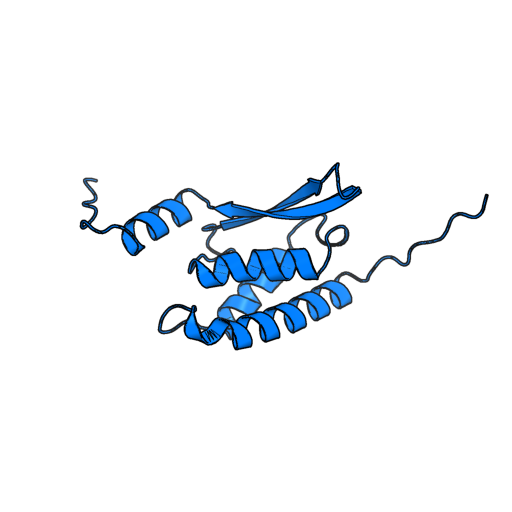 86 ? 0.991 3.544 8.240 1.00 87.12 86 ILE A CA 1
ATOM 657 C C . ILE A 1 86 ? -0.217 4.405 8.621 1.00 87.12 86 ILE A C 1
ATOM 659 O O . ILE A 1 86 ? -0.474 5.420 7.965 1.00 87.12 86 ILE A O 1
ATOM 663 N N . PRO A 1 87 ? -0.981 4.029 9.662 1.00 87.81 87 PRO A N 1
ATOM 664 C CA . PRO A 1 87 ? -2.110 4.822 10.120 1.00 87.81 87 PRO A CA 1
ATOM 665 C C . PRO A 1 87 ? -1.612 6.050 10.889 1.00 87.81 87 PRO A C 1
ATOM 667 O O . PRO A 1 87 ? -0.983 5.925 11.939 1.00 87.81 87 PRO A O 1
ATOM 670 N N . TYR A 1 88 ? -1.939 7.242 10.396 1.00 86.50 88 TYR A N 1
ATOM 671 C CA . TYR A 1 88 ? -1.698 8.504 11.095 1.00 86.50 88 TYR A CA 1
ATOM 672 C C . TYR A 1 88 ? -3.012 9.117 11.553 1.00 86.50 88 TYR A C 1
ATOM 674 O O . TYR A 1 88 ? -4.044 8.966 10.905 1.00 86.50 88 TYR A O 1
ATOM 682 N N . TYR A 1 89 ? -2.978 9.815 12.684 1.00 84.62 89 TYR A N 1
ATOM 683 C CA . TYR A 1 89 ? -4.111 10.620 13.123 1.00 84.62 89 TYR A CA 1
ATOM 684 C C . TYR A 1 89 ? -4.090 11.964 12.391 1.00 84.62 89 TYR A C 1
ATOM 686 O O . TYR A 1 89 ? -3.164 12.756 12.576 1.00 84.62 89 TYR A O 1
ATOM 694 N N . ASP A 1 90 ? -5.099 12.206 11.558 1.00 82.56 90 ASP A N 1
ATOM 695 C CA . ASP A 1 90 ? -5.306 13.490 10.896 1.00 82.56 90 ASP A CA 1
ATOM 696 C C . ASP A 1 90 ? -6.104 14.398 11.844 1.00 82.56 90 ASP A C 1
ATOM 698 O O . ASP A 1 90 ? -7.263 14.120 12.169 1.00 82.56 90 ASP A O 1
ATOM 702 N N . LYS A 1 91 ? -5.460 15.469 12.328 1.00 80.81 91 LYS A N 1
ATOM 703 C CA . LYS A 1 91 ? -6.062 16.415 13.280 1.00 80.81 91 LYS A CA 1
ATOM 704 C C . LYS A 1 91 ? -7.219 17.198 12.661 1.00 80.81 91 LYS A C 1
ATOM 706 O O . LYS A 1 91 ? -8.164 17.507 13.382 1.00 80.81 91 LYS A O 1
ATOM 711 N N . ASP A 1 92 ? -7.166 17.463 11.357 1.00 79.69 92 ASP A N 1
ATOM 712 C CA . ASP A 1 92 ? -8.149 18.298 10.663 1.00 79.69 92 ASP A CA 1
ATOM 713 C C . ASP A 1 92 ? -9.436 17.518 10.392 1.00 79.69 92 ASP A C 1
ATOM 715 O O . ASP A 1 92 ? -10.540 18.045 10.513 1.00 79.69 92 ASP A O 1
ATOM 719 N N . LYS A 1 93 ? -9.303 16.228 10.067 1.00 71.06 93 LYS A N 1
ATOM 720 C CA . LYS A 1 93 ? -10.444 15.333 9.811 1.00 71.06 93 LYS A CA 1
ATOM 721 C C . LYS A 1 93 ? -10.912 14.565 11.046 1.00 71.06 93 LYS A C 1
ATOM 723 O O . LYS A 1 93 ? -11.843 13.771 10.930 1.00 71.06 93 LYS A O 1
ATOM 728 N N . GLN A 1 94 ? -10.236 14.748 12.184 1.00 77.75 94 GLN A N 1
ATOM 729 C CA . GLN A 1 94 ? -10.463 14.027 13.442 1.00 77.75 94 GLN A CA 1
ATOM 730 C C . GLN A 1 94 ? -10.606 12.504 13.255 1.00 77.75 94 GLN A C 1
ATOM 732 O O . GLN A 1 94 ? -11.406 11.848 13.921 1.00 77.75 94 GLN A O 1
ATOM 737 N N . CYS A 1 95 ? -9.849 11.925 12.319 1.00 76.06 95 CYS A N 1
ATOM 738 C CA . CYS A 1 95 ? -9.909 10.499 12.007 1.00 76.06 95 CYS A CA 1
ATOM 739 C C . CYS A 1 95 ? -8.525 9.941 11.669 1.00 76.06 95 CYS A C 1
ATOM 741 O O . CYS A 1 95 ? -7.603 10.672 11.301 1.00 76.06 95 CYS A O 1
ATOM 743 N N . HIS A 1 96 ? -8.366 8.623 11.806 1.00 81.00 96 HIS A N 1
ATOM 744 C CA . HIS A 1 96 ? -7.144 7.963 11.367 1.00 81.00 96 HIS A CA 1
ATOM 745 C C . HIS A 1 96 ? -7.188 7.746 9.850 1.00 81.00 96 HIS A C 1
ATOM 747 O O . HIS A 1 96 ? -8.129 7.161 9.309 1.00 81.00 96 HIS A O 1
ATOM 753 N N . VAL A 1 97 ? -6.157 8.229 9.165 1.00 83.19 97 VAL A N 1
ATOM 754 C CA . VAL A 1 97 ? -5.980 8.111 7.719 1.00 83.19 97 VAL A CA 1
ATOM 755 C C . VAL A 1 97 ? -4.755 7.243 7.465 1.00 83.19 97 VAL A C 1
ATOM 757 O O . VAL A 1 97 ? -3.711 7.408 8.099 1.00 83.19 97 VAL A O 1
ATOM 760 N N . LEU A 1 98 ? -4.884 6.294 6.539 1.00 85.69 98 LEU A N 1
ATOM 761 C CA . LEU A 1 98 ? -3.782 5.411 6.176 1.00 85.69 98 LEU A CA 1
ATOM 762 C C . LEU A 1 98 ? -2.878 6.126 5.170 1.00 85.69 98 LEU A C 1
ATOM 764 O O . LEU A 1 98 ? -3.282 6.315 4.021 1.00 85.69 98 LEU A O 1
ATOM 768 N N . ASN A 1 99 ? -1.666 6.501 5.576 1.00 86.25 99 ASN A N 1
ATOM 769 C CA . ASN A 1 99 ? -0.695 7.106 4.669 1.00 86.25 99 ASN A CA 1
ATOM 770 C C . ASN A 1 99 ? 0.153 6.043 3.981 1.00 86.25 99 ASN A C 1
ATOM 772 O O . ASN A 1 99 ? 0.558 5.047 4.580 1.00 86.25 99 ASN A O 1
ATOM 776 N N . PHE A 1 100 ? 0.432 6.309 2.710 1.00 88.69 100 PHE A N 1
ATOM 777 C CA . PHE A 1 100 ? 1.368 5.549 1.900 1.00 88.69 100 PHE A CA 1
ATOM 778 C C . PHE A 1 100 ? 2.782 6.082 2.131 1.00 88.69 100 PHE A C 1
ATOM 780 O O . PHE A 1 100 ? 3.002 7.286 1.989 1.00 88.69 100 PHE A O 1
ATOM 787 N N . GLN A 1 101 ? 3.719 5.202 2.464 1.00 89.06 101 GLN A N 1
ATOM 788 C CA . GLN A 1 101 ? 5.143 5.517 2.516 1.00 89.06 101 GLN A CA 1
ATOM 789 C C . GLN A 1 101 ? 5.912 4.477 1.714 1.00 89.06 101 GLN A C 1
ATOM 791 O O . GLN A 1 101 ? 5.635 3.282 1.792 1.00 89.06 101 GLN A O 1
ATOM 796 N N . THR A 1 102 ? 6.860 4.937 0.918 1.00 88.25 102 THR A N 1
ATOM 797 C CA . THR A 1 102 ? 7.770 4.093 0.151 1.00 88.25 102 THR A CA 1
ATOM 798 C C . THR A 1 102 ? 8.974 3.722 1.006 1.00 88.25 102 THR A C 1
ATOM 800 O O . THR A 1 102 ? 9.448 4.519 1.814 1.00 88.25 102 THR A O 1
ATOM 803 N N . ASP A 1 103 ? 9.448 2.486 0.862 1.00 91.19 103 ASP A N 1
ATOM 804 C CA . ASP A 1 103 ? 10.699 2.058 1.486 1.00 91.19 103 ASP A CA 1
ATOM 805 C C . ASP A 1 103 ? 11.885 2.321 0.554 1.00 91.19 103 ASP A C 1
ATOM 807 O O . ASP A 1 103 ? 11.710 2.439 -0.660 1.00 91.19 103 ASP A O 1
ATOM 811 N N . TYR A 1 104 ? 13.106 2.313 1.095 1.00 90.19 104 TYR A N 1
ATOM 812 C CA . TYR A 1 104 ? 14.340 2.437 0.310 1.00 90.19 104 TYR A CA 1
ATOM 813 C C . TYR A 1 104 ? 14.379 1.462 -0.877 1.00 90.19 104 TYR A C 1
ATOM 815 O O . TYR A 1 104 ? 14.710 1.846 -2.000 1.00 90.19 104 TYR A O 1
ATOM 823 N N . LYS A 1 105 ? 13.972 0.205 -0.660 1.00 89.31 105 LYS A N 1
ATOM 824 C CA . LYS A 1 105 ? 13.922 -0.802 -1.727 1.00 89.31 105 LYS A CA 1
ATOM 825 C C . LYS A 1 105 ? 12.908 -0.450 -2.821 1.00 89.31 105 LYS A C 1
ATOM 827 O O . LYS A 1 105 ? 13.166 -0.690 -4.001 1.00 89.31 105 LYS A O 1
ATOM 832 N N . GLY A 1 106 ? 11.762 0.110 -2.432 1.00 89.94 106 GLY A N 1
ATOM 833 C CA . GLY A 1 106 ? 10.750 0.592 -3.368 1.00 89.94 106 GLY A CA 1
ATOM 834 C C . GLY A 1 106 ? 11.242 1.795 -4.166 1.00 89.94 106 GLY A C 1
ATOM 835 O O . GLY A 1 106 ? 11.094 1.817 -5.383 1.00 89.94 106 GLY A O 1
ATOM 836 N N . GLU A 1 107 ? 11.902 2.745 -3.507 1.00 89.06 107 GLU A N 1
ATOM 837 C CA . GLU A 1 107 ? 12.482 3.930 -4.147 1.00 89.06 107 GLU A CA 1
ATOM 838 C C . GLU A 1 107 ? 13.550 3.573 -5.186 1.00 89.06 107 GLU A C 1
ATOM 840 O O . GLU A 1 107 ? 13.524 4.110 -6.293 1.00 89.06 107 GLU A O 1
ATOM 845 N N . ILE A 1 108 ? 14.430 2.601 -4.906 1.00 89.50 108 ILE A N 1
ATOM 846 C CA . ILE A 1 108 ? 15.373 2.092 -5.918 1.00 89.50 108 ILE A CA 1
ATOM 847 C C . ILE A 1 108 ? 14.608 1.556 -7.133 1.00 89.50 108 ILE A C 1
ATOM 849 O O . ILE A 1 108 ? 14.895 1.925 -8.271 1.00 89.50 108 ILE A O 1
ATOM 853 N N . LYS A 1 109 ? 13.595 0.710 -6.917 1.00 89.31 109 LYS A N 1
ATOM 854 C CA . LYS A 1 109 ? 12.799 0.133 -8.009 1.00 89.31 109 LYS A CA 1
ATOM 855 C C . LYS A 1 109 ? 12.110 1.216 -8.843 1.00 89.31 109 LYS A C 1
ATOM 857 O O . LYS A 1 109 ? 12.117 1.130 -10.071 1.00 89.31 109 LYS A O 1
ATOM 862 N N . LEU A 1 110 ? 11.553 2.240 -8.195 1.00 90.00 110 LEU A N 1
ATOM 863 C CA . LEU A 1 110 ? 10.956 3.395 -8.868 1.00 90.00 110 LEU A CA 1
ATOM 864 C C . LEU A 1 110 ? 11.997 4.158 -9.688 1.00 90.00 110 LEU A C 1
ATOM 866 O O . LEU A 1 110 ? 11.749 4.441 -10.860 1.00 90.00 110 LEU A O 1
ATOM 870 N N . ALA A 1 111 ? 13.168 4.434 -9.114 1.00 89.75 111 ALA A N 1
ATOM 871 C CA . ALA A 1 111 ? 14.251 5.118 -9.807 1.00 89.75 111 ALA A CA 1
ATOM 872 C C . ALA A 1 111 ? 14.680 4.346 -11.064 1.00 89.75 111 ALA A C 1
ATOM 874 O O . ALA A 1 111 ? 14.745 4.926 -12.143 1.00 89.75 111 ALA A O 1
ATOM 875 N N . HIS A 1 112 ? 14.878 3.028 -10.976 1.00 87.38 112 HIS A N 1
ATOM 876 C CA . HIS A 1 112 ? 15.233 2.213 -12.144 1.00 87.38 112 HIS A CA 1
ATOM 877 C C . HIS A 1 112 ? 14.118 2.151 -13.193 1.00 87.38 112 HIS A C 1
ATOM 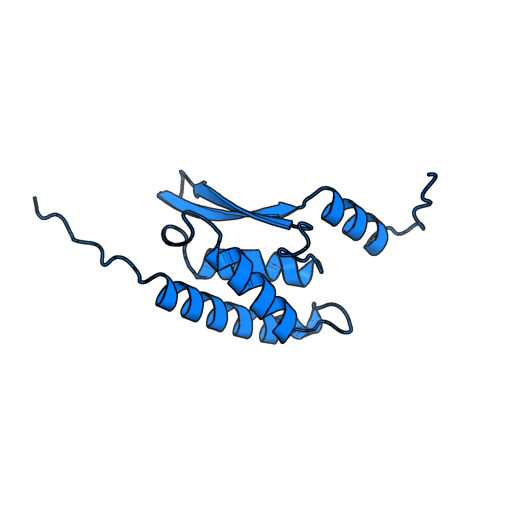879 O O . HIS A 1 112 ? 14.409 2.117 -14.388 1.00 87.38 112 HIS A O 1
ATOM 885 N N . LYS A 1 113 ? 12.850 2.139 -12.768 1.00 86.00 113 LYS A N 1
ATOM 886 C CA . LYS A 1 113 ? 11.696 2.030 -13.670 1.00 86.00 113 LYS A CA 1
ATOM 887 C C . LYS A 1 113 ? 11.403 3.326 -14.424 1.00 86.00 113 LYS A C 1
ATOM 889 O O . LYS A 1 113 ? 11.057 3.271 -15.600 1.00 86.00 113 LYS A O 1
ATOM 894 N N . TYR A 1 114 ? 11.516 4.470 -13.753 1.00 86.38 114 TYR A N 1
ATOM 895 C CA . TYR A 1 114 ? 11.124 5.773 -14.299 1.00 86.38 114 TYR A CA 1
ATOM 896 C C . TYR A 1 114 ? 12.307 6.648 -14.735 1.00 86.38 114 TYR A C 1
ATOM 898 O O . TYR A 1 114 ? 12.091 7.737 -15.267 1.00 86.38 114 TYR A O 1
ATOM 906 N N . SER A 1 115 ? 13.554 6.207 -14.543 1.00 87.00 115 SER A N 1
ATOM 907 C CA . SER A 1 115 ? 14.713 6.971 -15.004 1.00 87.00 115 SER A CA 1
ATOM 908 C C . SER A 1 115 ? 14.808 6.993 -16.530 1.00 87.00 115 SER A C 1
ATOM 910 O O . SER A 1 115 ? 14.781 5.964 -17.201 1.00 87.00 115 SER A O 1
ATOM 912 N N . VAL A 1 116 ? 15.004 8.194 -17.079 1.00 87.25 116 VAL A N 1
ATOM 913 C CA . VAL A 1 116 ? 15.252 8.417 -18.513 1.00 87.25 116 VAL A CA 1
ATOM 914 C C . VAL A 1 116 ? 16.609 7.847 -18.936 1.00 87.25 116 VAL A C 1
ATOM 916 O O . VAL A 1 116 ? 16.777 7.380 -20.060 1.00 87.25 116 VAL A O 1
ATOM 919 N N . ARG A 1 117 ? 17.601 7.896 -18.039 1.00 88.38 117 ARG A N 1
ATOM 920 C CA . ARG A 1 117 ? 18.942 7.347 -18.273 1.00 88.38 117 ARG A CA 1
ATOM 921 C C . ARG A 1 117 ? 19.089 6.039 -17.515 1.00 88.38 117 ARG A C 1
ATOM 923 O O . ARG A 1 117 ? 18.658 5.936 -16.371 1.00 88.38 117 ARG A O 1
ATOM 930 N N . LYS A 1 118 ? 19.743 5.053 -18.124 1.00 85.31 118 LYS A N 1
ATOM 931 C CA . LYS A 1 118 ? 20.040 3.795 -17.438 1.00 85.31 118 LYS A CA 1
ATOM 932 C C . LYS A 1 118 ? 20.861 4.084 -16.177 1.00 85.31 118 LYS A C 1
ATOM 934 O O . LYS A 1 118 ? 21.942 4.662 -16.274 1.00 85.31 118 LYS A O 1
ATOM 939 N N . ILE A 1 119 ? 20.331 3.695 -15.020 1.00 85.00 119 ILE A N 1
ATOM 940 C CA . ILE A 1 119 ? 21.062 3.741 -13.754 1.00 85.00 119 ILE A CA 1
ATOM 941 C C . ILE A 1 119 ? 22.113 2.630 -13.794 1.00 85.00 119 ILE A C 1
ATOM 943 O O . ILE A 1 119 ? 21.817 1.504 -14.201 1.00 85.00 119 ILE A O 1
ATOM 947 N N . ILE A 1 120 ? 23.350 2.985 -13.457 1.00 83.94 120 ILE A N 1
ATOM 948 C CA . ILE A 1 120 ? 24.478 2.059 -13.394 1.00 83.94 120 ILE A CA 1
ATOM 949 C C . ILE A 1 120 ? 24.741 1.795 -11.919 1.00 83.94 120 ILE A C 1
ATOM 951 O O . ILE A 1 120 ? 25.112 2.714 -11.189 1.00 83.94 120 ILE A O 1
ATOM 955 N N . ASP A 1 121 ? 24.561 0.547 -11.506 1.00 81.31 121 ASP A N 1
ATOM 956 C CA . ASP A 1 121 ? 24.967 0.093 -10.183 1.00 81.31 121 ASP A CA 1
ATOM 957 C C . ASP A 1 121 ? 26.490 -0.089 -10.181 1.00 81.31 121 ASP A C 1
ATOM 959 O O . ASP A 1 121 ? 27.040 -0.826 -10.999 1.00 81.31 121 ASP A O 1
ATOM 963 N N . ILE A 1 122 ? 27.179 0.651 -9.311 1.00 84.62 122 ILE A N 1
ATOM 964 C CA . ILE A 1 122 ? 28.651 0.681 -9.204 1.00 84.62 122 ILE A CA 1
ATOM 965 C C . ILE A 1 122 ? 29.193 -0.210 -8.072 1.00 84.62 122 ILE A C 1
ATOM 967 O O . ILE A 1 122 ? 30.332 -0.023 -7.647 1.00 84.62 122 ILE A O 1
ATOM 971 N N . TYR A 1 123 ? 28.398 -1.172 -7.594 1.00 61.66 123 TYR A N 1
ATOM 972 C CA . TYR A 1 123 ? 28.752 -2.082 -6.501 1.00 61.66 123 TYR A CA 1
ATOM 973 C C . TYR A 1 123 ? 28.503 -3.541 -6.873 1.00 61.66 123 TYR A C 1
ATOM 975 O O . TYR A 1 123 ? 27.372 -3.845 -7.313 1.00 61.66 123 TYR A O 1
#

Foldseek 3Di:
DDDDPDPQDPLVNLLVLLLVLLVVVCVVCVVLADPPDDPVVLSVQLSVQCVVDPPNSQEHSNLSSVLSVVCRSLVHGVNVQQKDFHWDQDPVVRTTGTDIDGDPNVVVVSCCVPPPDHDDDPD

Secondary structure (DSSP, 8-state):
----------HHHHHHHHHHHHHHHHHHTGGGSPTT--HHHHHHHHHHHHHH-TTGGGB-HHHHHHHHHHHHHHT--TTTTSEEEEEEEETTTTEEEEEEEE-HHHHHHHHHHH-SS------

Sequence (123 aa):
MSTQNTPAINRTELLNTVQSNLDKLLVDSTKALPSGFNQSRFLQNCLSVLSETNNIEKCSAASIAKTMLKGALLDLDFFRKECYAIPYYDKDKQCHVLNFQTDYKGEIKLAHKYSVRKIIDIY

pLDDT: mean 81.66, std 12.06, range [32.34, 91.19]

Radius of gyration: 16.76 Å; chains: 1; bounding box: 55×30×47 Å